Protein AF-A0A160FUL3-F1 (afdb_monomer_lite)

Foldseek 3Di:
DDDDPPPPDDPCLVPDPVNCVQDDPPDHDDDDDPPPDDDPPDPDDPCVCSVVVVVVVVVVD

Radius of gyration: 17.11 Å; chains: 1; bounding box: 31×23×46 Å

Sequence (61 aa):
MSHPPIGPLPAELQTHPGYRQVFKPGQLTFGFIMPLEGYPSSPFPTLHDHQRLARQADDAE

Structure (mmCIF, N/CA/C/O backbone):
data_AF-A0A160FUL3-F1
#
_entry.id   AF-A0A160FUL3-F1
#
loop_
_atom_site.group_PDB
_atom_site.id
_atom_site.type_symbol
_atom_site.label_atom_id
_atom_site.label_alt_id
_atom_site.label_comp_id
_atom_site.label_asym_id
_atom_site.label_entity_id
_atom_site.label_seq_id
_atom_site.pdbx_PDB_ins_code
_atom_site.Cartn_x
_atom_site.Cartn_y
_atom_site.Cartn_z
_atom_site.occupancy
_atom_site.B_iso_or_equiv
_atom_site.auth_seq_id
_atom_site.auth_comp_id
_atom_site.auth_asym_id
_atom_site.auth_atom_id
_atom_site.pdbx_PDB_model_num
ATOM 1 N N . MET A 1 1 ? 4.601 -10.727 28.645 1.00 41.41 1 MET A N 1
ATOM 2 C CA . MET A 1 1 ? 5.086 -9.331 28.605 1.00 41.41 1 MET A CA 1
ATOM 3 C C . MET A 1 1 ? 3.866 -8.427 28.563 1.00 41.41 1 MET A C 1
ATOM 5 O O . MET A 1 1 ? 3.113 -8.503 27.601 1.00 41.41 1 MET A O 1
ATOM 9 N N . SER A 1 2 ? 3.607 -7.674 29.633 1.00 51.81 2 SER A N 1
ATOM 10 C CA . SER A 1 2 ? 2.501 -6.711 29.672 1.00 51.81 2 SER A CA 1
ATOM 11 C C . SER A 1 2 ? 2.893 -5.521 28.806 1.00 51.81 2 SER A C 1
ATOM 13 O O . SER A 1 2 ? 3.795 -4.777 29.179 1.00 51.81 2 SER A O 1
ATOM 15 N N . HIS A 1 3 ? 2.266 -5.365 27.642 1.00 55.47 3 HIS A N 1
ATOM 16 C CA . HIS A 1 3 ? 2.368 -4.106 26.912 1.00 55.47 3 HIS A CA 1
ATOM 17 C C . HIS A 1 3 ? 1.752 -3.012 27.795 1.00 55.47 3 HIS A C 1
ATOM 19 O O . HIS A 1 3 ? 0.681 -3.249 28.366 1.00 55.47 3 HIS A O 1
ATOM 25 N N . PRO A 1 4 ? 2.400 -1.847 27.966 1.00 52.50 4 PRO A N 1
ATOM 26 C CA . PRO A 1 4 ? 1.718 -0.715 28.572 1.00 52.50 4 PRO A CA 1
ATOM 27 C C . PRO A 1 4 ? 0.457 -0.432 27.744 1.00 52.50 4 PRO A C 1
ATOM 29 O O . PRO A 1 4 ? 0.500 -0.589 26.518 1.00 52.50 4 PRO A O 1
ATOM 32 N N . PRO A 1 5 ? -0.672 -0.058 28.371 1.00 63.03 5 PRO A N 1
ATOM 33 C CA . PRO A 1 5 ? -1.822 0.379 27.606 1.00 63.03 5 PRO A CA 1
ATOM 34 C C . PRO A 1 5 ? -1.363 1.579 26.782 1.00 63.03 5 PRO A C 1
ATOM 36 O O . PRO A 1 5 ? -0.979 2.611 27.334 1.00 63.03 5 PRO A O 1
ATOM 39 N N . ILE A 1 6 ? -1.345 1.420 25.457 1.00 68.75 6 ILE A N 1
ATOM 40 C CA . ILE A 1 6 ? -1.327 2.569 24.559 1.00 68.75 6 ILE A CA 1
ATOM 41 C C . ILE A 1 6 ? -2.508 3.416 25.031 1.00 68.75 6 ILE A C 1
ATOM 43 O O . ILE A 1 6 ? -3.623 2.899 25.144 1.00 68.75 6 ILE A O 1
ATOM 47 N N . GLY A 1 7 ? -2.229 4.654 25.446 1.00 70.50 7 GLY A N 1
ATOM 48 C CA . GLY A 1 7 ? -3.240 5.556 25.990 1.00 70.50 7 GLY A CA 1
ATOM 49 C C . GLY A 1 7 ? -4.438 5.699 25.043 1.00 70.50 7 GLY A C 1
ATOM 50 O O . GLY A 1 7 ? -4.369 5.270 23.888 1.00 70.50 7 GLY A O 1
ATOM 51 N N . PRO A 1 8 ? -5.553 6.286 25.506 1.00 79.81 8 PRO A N 1
ATOM 52 C CA . PRO A 1 8 ? -6.726 6.460 24.657 1.00 79.81 8 PRO A CA 1
ATOM 53 C C . PRO A 1 8 ? -6.327 7.138 23.341 1.00 79.81 8 PRO A C 1
ATOM 55 O O . PRO A 1 8 ? -5.508 8.059 23.340 1.00 79.81 8 PRO A O 1
ATOM 58 N N . LEU A 1 9 ? -6.891 6.664 22.224 1.00 86.00 9 LEU A N 1
ATOM 59 C CA . LEU A 1 9 ? -6.650 7.275 20.919 1.00 86.00 9 LEU A CA 1
ATOM 60 C C . LEU A 1 9 ? -6.950 8.783 20.996 1.00 86.00 9 LEU A C 1
ATOM 62 O O . LEU A 1 9 ? -7.995 9.146 21.554 1.00 86.00 9 LEU A O 1
ATOM 66 N N . PRO A 1 10 ? -6.087 9.649 20.429 1.00 89.38 10 PRO A N 1
ATOM 67 C CA . PRO A 1 10 ? -6.378 11.072 20.274 1.00 89.38 10 PRO A CA 1
ATOM 68 C C . PRO A 1 10 ? -7.782 11.289 19.702 1.00 89.38 10 PRO A C 1
ATOM 70 O O . PRO A 1 10 ? -8.227 10.508 18.854 1.00 89.38 10 PRO A O 1
ATOM 73 N N . ALA A 1 11 ? -8.492 12.316 20.174 1.00 89.00 11 ALA A N 1
ATOM 74 C CA . ALA A 1 11 ? -9.897 12.553 19.825 1.00 89.00 11 ALA A CA 1
ATOM 75 C C . ALA A 1 11 ? -10.115 12.638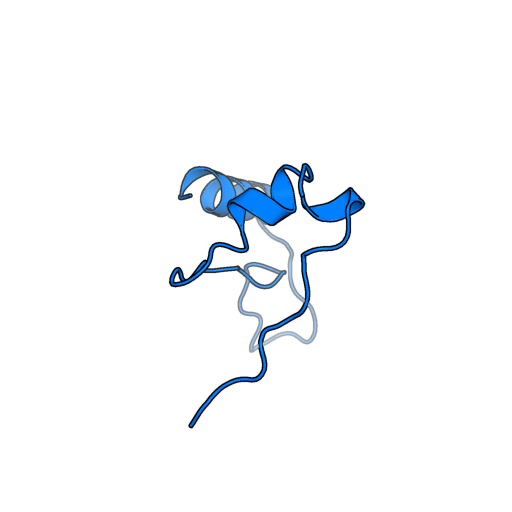 18.304 1.00 89.00 11 ALA A C 1
ATOM 77 O O . ALA A 1 11 ? -11.102 12.124 17.777 1.00 89.00 11 ALA A O 1
ATOM 78 N N . GLU A 1 12 ? -9.141 13.201 17.595 1.00 89.56 12 GLU A N 1
ATOM 79 C CA . GLU A 1 12 ? -9.112 13.345 16.144 1.00 89.56 12 GLU A CA 1
ATOM 80 C C . GLU A 1 12 ? -9.104 11.984 15.432 1.00 89.56 12 GLU A C 1
ATOM 82 O O . GLU A 1 12 ? -9.713 11.832 14.377 1.00 89.56 12 GLU A O 1
ATOM 87 N N . LEU A 1 13 ? -8.463 10.968 16.019 1.00 90.62 13 LEU A N 1
ATOM 88 C CA . LEU A 1 13 ? -8.363 9.624 15.442 1.00 90.62 13 LEU A CA 1
ATOM 89 C C . LEU A 1 13 ? -9.555 8.728 15.791 1.00 90.62 13 LEU A C 1
ATOM 91 O O . LEU A 1 13 ? -9.826 7.771 15.066 1.00 90.62 13 LEU A O 1
ATOM 95 N N . GLN A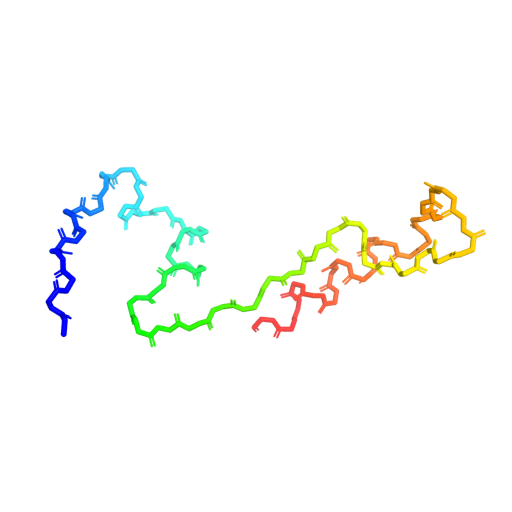 1 14 ? -10.310 9.040 16.850 1.00 88.19 14 GLN A N 1
ATOM 96 C CA . GLN A 1 14 ? -11.462 8.230 17.274 1.00 88.19 14 GLN A CA 1
ATOM 97 C C . GLN A 1 14 ? -12.552 8.140 16.192 1.00 88.19 14 GLN A C 1
ATOM 99 O O . GLN A 1 14 ? -13.235 7.116 16.078 1.00 88.19 14 GLN A O 1
ATOM 104 N N . THR A 1 15 ? -12.689 9.187 15.374 1.00 90.38 15 THR A N 1
ATOM 105 C CA . THR A 1 15 ? -13.669 9.273 14.278 1.00 90.38 15 THR A CA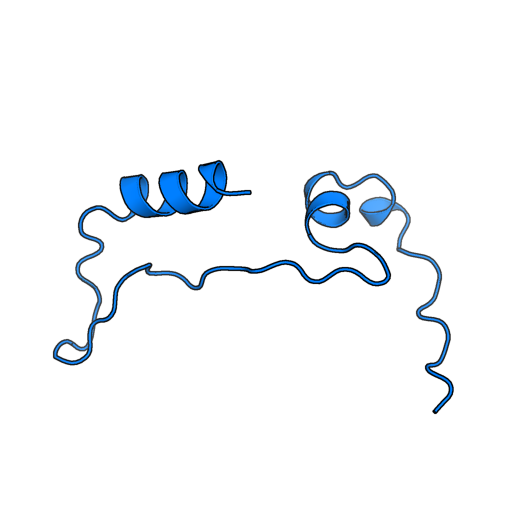 1
ATOM 106 C C . THR A 1 15 ? -13.033 9.292 12.884 1.00 90.38 15 THR A C 1
ATOM 108 O O . THR A 1 15 ? -13.758 9.346 11.894 1.00 90.38 15 THR A O 1
ATOM 111 N N . HIS A 1 16 ? -11.702 9.184 12.774 1.00 95.19 16 HIS A N 1
ATOM 112 C CA . HIS A 1 16 ? -11.008 9.285 11.489 1.00 95.19 16 HIS A CA 1
ATOM 113 C C . HIS A 1 16 ? -11.256 8.037 10.617 1.00 95.19 16 HIS A C 1
ATOM 115 O O . HIS A 1 16 ? -10.810 6.942 10.983 1.00 95.19 16 HIS A O 1
ATOM 121 N N . PRO A 1 17 ? -11.920 8.161 9.450 1.00 93.69 17 PRO A N 1
ATOM 122 C CA . PRO A 1 17 ? -12.384 7.010 8.673 1.00 93.69 17 PRO A CA 1
ATOM 123 C C . PRO A 1 17 ? -11.232 6.101 8.228 1.00 93.69 17 PRO A C 1
ATOM 125 O O . PRO A 1 17 ? -11.255 4.907 8.514 1.00 93.69 17 PRO A O 1
ATOM 128 N N . GLY A 1 18 ? -10.163 6.672 7.661 1.00 93.25 18 GLY A N 1
ATOM 129 C CA . GLY A 1 18 ? -8.999 5.887 7.232 1.00 93.25 18 GLY A CA 1
ATOM 130 C C . GLY A 1 18 ? -8.230 5.236 8.390 1.00 93.25 18 GLY A C 1
ATOM 131 O O . GLY A 1 18 ? -7.679 4.153 8.237 1.00 93.25 18 GLY A O 1
ATOM 132 N N . TYR A 1 19 ? -8.248 5.839 9.587 1.00 94.19 19 TYR A N 1
ATOM 133 C CA . TYR A 1 19 ? -7.544 5.264 10.742 1.00 94.19 19 TYR A CA 1
ATOM 134 C C . TYR A 1 19 ? -8.272 4.010 11.223 1.00 94.19 19 TYR A C 1
ATOM 136 O O . TYR A 1 19 ? -7.657 2.972 11.441 1.00 94.19 19 TYR A O 1
ATOM 144 N N . ARG A 1 20 ? -9.603 4.099 11.334 1.00 91.75 20 ARG A N 1
ATOM 145 C CA . ARG A 1 20 ? -10.468 2.997 11.771 1.00 91.75 20 ARG A CA 1
ATOM 146 C C . ARG A 1 20 ? -10.481 1.824 10.794 1.00 91.75 20 ARG A C 1
ATOM 148 O O . ARG A 1 20 ? -10.779 0.708 11.213 1.00 91.75 20 ARG A O 1
ATOM 155 N N . GLN A 1 21 ? -10.207 2.071 9.515 1.00 91.50 21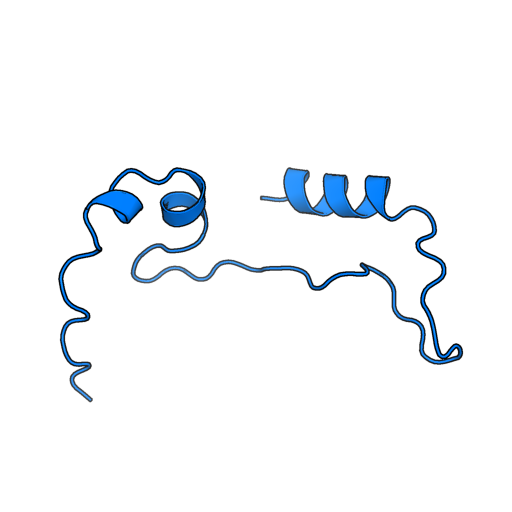 GLN A N 1
ATOM 156 C CA . GLN A 1 21 ? -10.101 1.030 8.494 1.00 91.50 21 GLN A CA 1
ATOM 157 C C . GLN A 1 21 ? -8.789 0.251 8.631 1.00 91.50 21 GLN A C 1
ATOM 159 O O . GLN A 1 21 ? -8.835 -0.974 8.717 1.00 91.50 21 GLN A O 1
ATOM 164 N N . VAL A 1 22 ? -7.661 0.962 8.754 1.00 93.88 22 VAL A N 1
ATOM 165 C CA . VAL A 1 22 ? -6.309 0.377 8.766 1.00 93.88 22 VAL A CA 1
ATOM 166 C C . VAL A 1 22 ? -5.896 -0.168 10.136 1.00 93.88 22 VAL A C 1
ATOM 168 O O . VAL A 1 22 ? -5.276 -1.227 10.210 1.00 93.88 22 VAL A O 1
ATOM 171 N N . PHE A 1 23 ? -6.224 0.522 11.231 1.00 91.50 23 PHE A N 1
ATOM 172 C CA . PHE A 1 23 ? -5.756 0.180 12.577 1.00 91.50 23 PHE A CA 1
ATOM 173 C C . PHE A 1 23 ? -6.911 -0.301 13.455 1.00 91.50 23 PHE A C 1
ATOM 175 O O . PHE A 1 23 ? -7.710 0.488 13.964 1.00 91.50 23 PHE A O 1
ATOM 182 N N . LYS A 1 24 ? -6.980 -1.619 13.668 1.00 88.56 24 LYS A N 1
ATOM 183 C CA . LYS A 1 24 ? -7.986 -2.270 14.518 1.00 88.56 24 LYS A CA 1
ATOM 184 C C . LYS A 1 24 ? -7.295 -3.173 15.548 1.00 88.56 24 LYS A C 1
ATOM 186 O O . LYS A 1 24 ? -6.428 -3.962 15.166 1.00 88.56 24 LYS A O 1
ATOM 191 N N . PRO A 1 25 ? -7.652 -3.097 16.845 1.00 87.12 25 PRO A N 1
ATOM 192 C CA . PRO A 1 25 ? -7.055 -3.953 17.868 1.00 87.12 25 PRO A CA 1
ATOM 193 C C . PRO A 1 25 ? -7.160 -5.443 17.517 1.00 87.12 25 PRO A C 1
ATOM 195 O O . PRO A 1 25 ? -8.245 -5.939 17.220 1.00 87.12 25 PRO A O 1
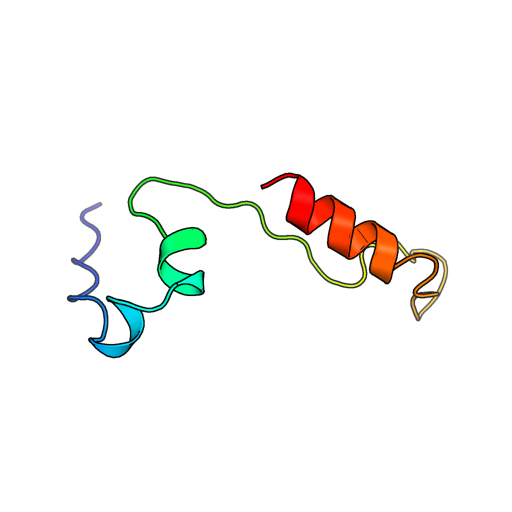ATOM 198 N N . GLY A 1 26 ? -6.027 -6.149 17.558 1.00 89.81 26 GLY A N 1
ATOM 199 C CA . GLY A 1 26 ? -5.958 -7.587 17.272 1.00 89.81 26 GLY A CA 1
ATOM 200 C C . GLY A 1 26 ? -6.086 -7.971 15.794 1.00 89.81 26 GLY A C 1
ATOM 201 O O . GLY A 1 26 ? -6.178 -9.160 15.504 1.00 89.81 26 GLY A O 1
ATOM 202 N N . GLN A 1 27 ? -6.088 -7.007 14.868 1.00 93.31 27 GLN A N 1
ATOM 203 C CA . GLN A 1 27 ? -6.125 -7.267 13.427 1.00 93.31 27 GLN A CA 1
ATOM 204 C C . GLN A 1 27 ? -4.838 -6.799 12.744 1.00 93.31 27 GLN A C 1
ATOM 206 O O . GLN A 1 27 ? -4.162 -5.883 13.214 1.00 93.31 27 GLN A O 1
ATOM 211 N N . LEU A 1 28 ? -4.521 -7.444 11.623 1.00 94.56 28 LEU A N 1
ATOM 212 C CA . LEU A 1 28 ? -3.423 -7.087 10.735 1.00 94.56 28 LEU A CA 1
ATOM 213 C C . LEU A 1 28 ? -4.005 -6.589 9.414 1.00 94.56 28 LEU A C 1
ATOM 215 O O . LEU A 1 28 ? -4.850 -7.260 8.827 1.00 94.56 28 LEU A O 1
ATOM 219 N N . THR A 1 29 ? -3.500 -5.456 8.944 1.00 95.00 29 THR A N 1
ATOM 220 C CA . THR A 1 29 ? -3.815 -4.904 7.624 1.00 95.00 29 THR A CA 1
ATOM 221 C C . THR A 1 29 ? -2.580 -5.026 6.741 1.00 95.00 29 THR A C 1
ATOM 223 O O . THR A 1 29 ? -1.467 -4.749 7.196 1.00 95.00 29 THR A O 1
ATOM 226 N N . PHE A 1 30 ? -2.762 -5.440 5.488 1.00 93.75 30 PHE A N 1
ATOM 227 C CA . PHE A 1 30 ? -1.694 -5.460 4.493 1.00 93.75 30 PHE A CA 1
ATOM 228 C C . PHE A 1 30 ? -1.681 -4.137 3.735 1.00 93.75 30 PHE A C 1
ATOM 230 O O . PHE A 1 30 ? -2.693 -3.728 3.182 1.00 93.75 30 PHE A O 1
ATOM 237 N N . GLY A 1 31 ? -0.529 -3.472 3.724 1.00 92.75 31 GLY A N 1
ATOM 238 C CA . GLY A 1 31 ? -0.293 -2.290 2.903 1.00 92.75 31 GLY A CA 1
ATOM 239 C C . GLY A 1 31 ? 0.648 -2.616 1.751 1.00 92.75 31 GLY A C 1
ATOM 240 O O . GLY A 1 31 ? 1.483 -3.518 1.856 1.00 92.75 31 GLY A O 1
ATOM 241 N N . PHE A 1 32 ? 0.546 -1.848 0.673 1.00 93.06 32 PHE A N 1
ATOM 242 C CA . PHE A 1 32 ? 1.482 -1.914 -0.440 1.00 93.06 32 PHE A CA 1
ATOM 243 C C . PHE A 1 32 ? 2.448 -0.725 -0.422 1.00 93.06 32 PHE A C 1
ATOM 245 O O . PHE A 1 32 ? 2.132 0.346 0.098 1.00 93.06 32 PHE A O 1
ATOM 252 N N . ILE A 1 33 ? 3.637 -0.911 -0.998 1.00 92.06 33 ILE A N 1
ATOM 253 C CA . ILE A 1 33 ? 4.657 0.136 -1.122 1.00 92.06 33 ILE A CA 1
ATOM 254 C C . ILE A 1 33 ? 4.699 0.606 -2.569 1.00 92.06 33 ILE A C 1
ATOM 256 O O . ILE A 1 33 ? 4.765 -0.209 -3.486 1.00 92.06 33 ILE A O 1
ATOM 260 N N . MET A 1 34 ? 4.681 1.926 -2.755 1.00 91.56 34 MET A N 1
ATOM 261 C CA . MET A 1 34 ? 4.788 2.538 -4.073 1.00 91.56 34 MET A CA 1
ATOM 262 C C . MET A 1 34 ? 6.253 2.721 -4.489 1.00 91.56 34 MET A C 1
ATOM 264 O O . MET A 1 34 ? 7.076 3.093 -3.648 1.00 91.56 34 MET A O 1
ATOM 268 N N . PRO A 1 35 ? 6.573 2.544 -5.782 1.00 93.19 35 PRO A N 1
ATOM 269 C CA . PRO A 1 35 ? 5.676 2.094 -6.853 1.00 93.19 35 PRO A CA 1
ATOM 270 C C . PRO A 1 35 ? 5.358 0.591 -6.749 1.00 93.19 35 PRO A C 1
ATOM 272 O O . PRO A 1 35 ? 6.197 -0.185 -6.300 1.00 93.19 35 PRO A O 1
ATOM 275 N N . LEU A 1 36 ? 4.175 0.173 -7.224 1.00 93.44 36 LEU A N 1
ATOM 276 C CA . LEU A 1 36 ? 3.786 -1.246 -7.366 1.00 93.44 36 LEU A CA 1
ATOM 277 C C . LEU A 1 36 ? 4.535 -1.933 -8.524 1.00 93.44 36 LEU A C 1
ATOM 279 O O . LEU A 1 36 ? 3.938 -2.507 -9.430 1.00 93.44 36 LEU A O 1
ATOM 283 N N . GLU A 1 37 ? 5.857 -1.820 -8.527 1.00 94.69 37 GLU A N 1
ATOM 284 C CA . GLU A 1 37 ? 6.738 -2.223 -9.614 1.00 94.69 37 GLU A CA 1
ATOM 285 C C . GLU A 1 37 ? 8.095 -2.632 -9.037 1.00 94.69 37 GLU A C 1
ATOM 287 O O . GLU A 1 37 ? 8.729 -1.874 -8.304 1.00 94.69 37 GLU A O 1
ATOM 292 N N . GLY A 1 38 ? 8.572 -3.823 -9.400 1.00 92.94 38 GLY A N 1
ATOM 293 C CA . GLY A 1 38 ? 9.960 -4.204 -9.165 1.00 92.94 38 GLY A CA 1
ATOM 294 C C . GLY A 1 38 ? 10.846 -3.675 -10.290 1.00 92.94 38 GLY A C 1
ATOM 295 O O . GLY A 1 38 ? 10.634 -4.031 -11.446 1.00 92.94 38 GLY A O 1
ATOM 296 N N . TYR A 1 39 ? 11.864 -2.880 -9.960 1.00 94.19 39 TYR A N 1
ATOM 297 C CA . TYR A 1 39 ? 12.791 -2.288 -10.935 1.00 94.19 39 TYR A CA 1
ATOM 298 C C . TYR A 1 39 ? 14.259 -2.717 -10.701 1.00 94.19 39 TYR A C 1
ATOM 300 O O . TYR A 1 39 ? 15.141 -1.874 -10.585 1.00 94.19 39 TYR A O 1
ATOM 308 N N . PRO A 1 40 ? 14.587 -4.026 -10.643 1.00 94.94 40 PRO A N 1
ATOM 309 C CA . PRO A 1 40 ? 15.934 -4.493 -10.277 1.00 94.94 40 PRO A CA 1
ATOM 310 C C . PRO A 1 40 ? 17.032 -4.112 -11.283 1.00 94.94 40 PRO A C 1
ATOM 312 O O . PRO A 1 40 ? 18.210 -4.104 -10.938 1.00 94.94 40 PRO A O 1
ATOM 315 N N . SER A 1 41 ? 16.662 -3.818 -12.530 1.00 96.00 41 SER A N 1
ATOM 316 C CA . SER A 1 41 ? 17.581 -3.483 -13.622 1.00 96.00 41 SER A CA 1
ATOM 317 C C . SER A 1 41 ? 17.635 -1.985 -13.949 1.00 96.00 41 SER A C 1
ATOM 319 O O . SER A 1 41 ? 18.239 -1.613 -14.952 1.00 96.00 41 SER A O 1
ATOM 321 N N . SER A 1 42 ? 16.988 -1.127 -13.153 1.00 95.19 42 SER A N 1
ATOM 322 C CA . SER A 1 42 ? 16.906 0.321 -13.383 1.00 95.19 42 SER A CA 1
ATOM 323 C C . SER A 1 42 ? 17.039 1.087 -12.063 1.00 95.19 42 SER A C 1
ATOM 325 O O . SER A 1 42 ? 16.557 0.615 -11.040 1.00 95.19 42 SER A O 1
ATOM 327 N N . PRO A 1 43 ? 17.649 2.285 -12.039 1.00 95.06 43 PRO A N 1
ATOM 328 C CA . PRO A 1 43 ? 17.677 3.112 -10.834 1.00 95.06 43 PRO A CA 1
ATOM 329 C C . PRO A 1 43 ? 16.344 3.826 -10.549 1.00 95.06 43 PRO A C 1
ATOM 331 O O . PRO A 1 43 ? 16.185 4.406 -9.477 1.00 95.06 43 PRO A O 1
ATOM 334 N N . PHE A 1 44 ? 15.396 3.808 -11.490 1.00 95.75 44 PHE A N 1
ATOM 335 C CA . PHE A 1 44 ? 14.082 4.440 -11.355 1.00 95.75 44 PHE A CA 1
ATOM 336 C C . PHE A 1 44 ? 12.962 3.553 -11.925 1.00 95.75 44 PHE A C 1
ATOM 338 O O . PHE A 1 44 ? 13.205 2.796 -12.873 1.00 95.75 44 PHE A O 1
ATOM 345 N N . PRO A 1 45 ? 11.737 3.649 -11.375 1.00 95.75 45 PRO A N 1
ATOM 346 C CA . PRO A 1 45 ? 10.581 2.925 -11.891 1.00 95.75 45 PRO A CA 1
ATOM 347 C C . PRO A 1 45 ? 10.098 3.506 -13.218 1.00 95.75 45 PRO A C 1
ATOM 349 O O . PRO A 1 45 ? 10.341 4.675 -13.530 1.00 95.75 45 PRO A O 1
ATOM 352 N N . THR A 1 46 ? 9.358 2.705 -13.979 1.00 95.25 46 THR A N 1
ATOM 353 C CA . THR A 1 46 ? 8.678 3.182 -15.189 1.00 95.25 46 THR A CA 1
ATOM 354 C C . THR A 1 46 ? 7.342 3.846 -14.872 1.00 95.25 46 THR A C 1
ATOM 356 O O . THR A 1 46 ? 6.870 4.666 -15.658 1.00 95.25 46 THR A O 1
ATOM 359 N N . LEU A 1 47 ? 6.728 3.496 -13.733 1.00 95.38 47 LEU A N 1
ATOM 360 C CA . LEU A 1 47 ? 5.355 3.859 -13.359 1.00 95.38 47 LEU A CA 1
ATOM 361 C C . LEU A 1 47 ? 4.303 3.367 -14.364 1.00 95.38 47 LEU A C 1
ATOM 363 O O . LEU A 1 47 ? 3.158 3.833 -14.35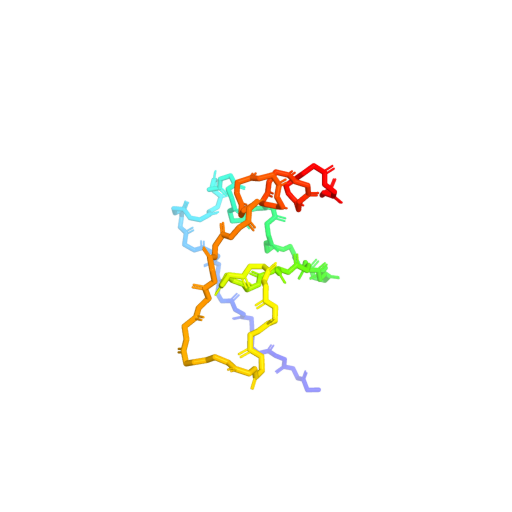4 1.00 95.38 47 LEU A O 1
ATOM 367 N N . HIS A 1 48 ? 4.671 2.416 -15.223 1.00 95.06 48 HIS A N 1
ATOM 368 C CA . HIS A 1 48 ? 3.759 1.817 -16.179 1.00 95.06 48 HIS A CA 1
ATOM 369 C C . HIS A 1 48 ? 2.571 1.190 -15.438 1.00 95.06 48 HIS A C 1
ATOM 371 O O . HIS A 1 48 ? 2.745 0.469 -14.458 1.00 95.06 48 HIS A O 1
ATOM 377 N N . ASP A 1 49 ? 1.350 1.478 -15.895 1.00 93.69 49 ASP A N 1
ATOM 378 C CA . ASP A 1 49 ? 0.098 0.980 -15.307 1.00 93.69 49 ASP A CA 1
ATOM 379 C C . ASP A 1 49 ? -0.139 1.295 -13.820 1.00 93.69 49 ASP A C 1
ATOM 381 O O . ASP A 1 49 ? -1.067 0.757 -13.210 1.00 93.69 49 ASP A O 1
ATOM 385 N N . HIS A 1 50 ? 0.626 2.203 -13.221 1.00 93.94 50 HIS A N 1
ATOM 386 C CA . HIS A 1 50 ? 0.591 2.429 -11.778 1.00 93.94 50 HIS A CA 1
ATOM 387 C C . HIS A 1 50 ? -0.807 2.797 -11.244 1.00 93.94 50 HIS A C 1
ATOM 389 O O . HIS A 1 50 ? -1.223 2.308 -10.199 1.00 93.94 50 HIS A O 1
ATOM 395 N N . GLN A 1 51 ? -1.590 3.582 -11.995 1.00 95.06 51 GLN A N 1
ATOM 396 C CA . GLN A 1 51 ? -2.976 3.915 -11.632 1.00 95.06 51 GLN A CA 1
ATOM 397 C C . GLN A 1 51 ? -3.904 2.687 -11.657 1.00 95.06 51 GLN A C 1
ATOM 399 O O . GLN A 1 51 ? -4.846 2.587 -10.873 1.00 95.06 51 GLN A O 1
ATOM 404 N N . ARG A 1 52 ? -3.691 1.760 -12.599 1.00 96.69 52 ARG A N 1
ATOM 405 C CA . ARG A 1 52 ? -4.465 0.516 -12.688 1.00 96.69 52 ARG A CA 1
ATOM 406 C C . ARG A 1 52 ? -4.114 -0.404 -11.521 1.00 96.69 52 ARG A C 1
ATOM 408 O O . ARG A 1 52 ? -5.026 -0.936 -10.904 1.00 96.69 52 ARG A O 1
ATOM 415 N N . LEU A 1 53 ? -2.827 -0.550 -11.211 1.00 95.44 53 LEU A N 1
ATOM 416 C CA . LEU A 1 53 ? -2.358 -1.378 -10.099 1.00 95.44 53 LEU A CA 1
ATOM 417 C C . LEU A 1 53 ? -2.807 -0.825 -8.740 1.00 95.44 53 LEU A C 1
ATOM 419 O O . LEU A 1 53 ? -3.254 -1.598 -7.904 1.00 95.44 53 LEU A O 1
ATOM 423 N N . ALA A 1 54 ? -2.764 0.498 -8.545 1.00 94.75 54 ALA A N 1
ATOM 424 C CA . ALA A 1 54 ? -3.260 1.129 -7.321 1.00 94.75 54 ALA A CA 1
ATOM 425 C C . ALA A 1 54 ? -4.750 0.829 -7.099 1.00 94.75 54 ALA A C 1
ATOM 427 O O . ALA A 1 54 ? -5.121 0.353 -6.036 1.00 94.75 54 ALA A O 1
ATOM 428 N N . ARG A 1 55 ? -5.583 0.980 -8.140 1.00 95.62 55 ARG A N 1
ATOM 429 C CA . ARG A 1 55 ? -7.009 0.616 -8.060 1.00 95.62 55 ARG A CA 1
ATOM 430 C C . ARG A 1 55 ? -7.235 -0.854 -7.731 1.00 95.62 55 ARG A C 1
ATOM 432 O O . ARG A 1 55 ? -8.106 -1.165 -6.941 1.00 95.62 55 ARG A O 1
ATOM 439 N N . GLN A 1 56 ? -6.444 -1.756 -8.312 1.00 95.12 56 GLN A N 1
ATOM 440 C CA . GLN A 1 56 ? -6.551 -3.181 -7.990 1.00 95.12 56 GLN A CA 1
ATOM 441 C C . GLN A 1 56 ? -6.206 -3.484 -6.528 1.00 95.12 56 GLN A C 1
ATOM 443 O O . GLN A 1 56 ? -6.775 -4.414 -5.969 1.00 95.12 56 GLN A O 1
ATOM 448 N N . ALA A 1 57 ? -5.281 -2.731 -5.927 1.00 93.75 57 ALA A N 1
ATOM 449 C CA . ALA A 1 57 ? -4.980 -2.844 -4.505 1.00 93.75 57 ALA A CA 1
ATOM 450 C C . ALA A 1 57 ? -6.137 -2.315 -3.642 1.00 93.75 57 ALA A C 1
ATOM 452 O O . ALA A 1 57 ? -6.510 -2.988 -2.688 1.00 93.75 57 ALA A O 1
ATOM 453 N N . ASP A 1 58 ? -6.731 -1.176 -4.017 1.00 92.06 58 ASP A N 1
ATOM 454 C CA . ASP A 1 58 ? -7.888 -0.594 -3.320 1.00 92.06 58 ASP A CA 1
ATOM 455 C C . ASP A 1 58 ? -9.128 -1.513 -3.390 1.00 92.06 58 ASP A C 1
ATOM 457 O O . ASP A 1 58 ? -9.839 -1.681 -2.405 1.00 92.06 58 ASP A O 1
ATOM 461 N N . ASP A 1 59 ? -9.378 -2.136 -4.547 1.00 94.25 59 ASP A N 1
ATOM 462 C CA . ASP A 1 59 ? -10.535 -3.016 -4.779 1.00 94.25 59 ASP A CA 1
ATOM 463 C C . ASP A 1 59 ? -10.407 -4.390 -4.090 1.00 94.25 59 ASP A C 1
ATOM 465 O O . ASP A 1 59 ? -11.391 -5.127 -3.996 1.00 94.25 59 ASP A O 1
ATOM 469 N N . ALA A 1 60 ? -9.200 -4.774 -3.663 1.00 85.25 60 ALA A N 1
ATOM 470 C CA . ALA A 1 60 ? -8.925 -6.059 -3.018 1.00 85.25 60 ALA A CA 1
ATOM 471 C C . ALA A 1 60 ? -9.079 -6.031 -1.483 1.00 85.25 60 ALA A C 1
ATOM 473 O O . ALA A 1 60 ? -8.848 -7.067 -0.849 1.00 85.25 60 ALA A O 1
ATOM 474 N N . GLU A 1 61 ? -9.423 -4.873 -0.900 1.00 67.62 61 GLU A N 1
ATOM 475 C CA . GLU A 1 61 ? -9.700 -4.700 0.538 1.00 67.62 61 GLU A CA 1
ATOM 476 C C . GLU A 1 61 ? -10.962 -5.423 1.042 1.00 67.62 61 GLU A C 1
ATOM 478 O O . GLU A 1 61 ? -11.959 -5.554 0.293 1.00 67.62 61 GLU A O 1
#

pLDDT: mean 88.25, std 12.29, range [41.41, 96.69]

Secondary structure (DSSP, 8-state):
-----PPPPPHHHHS-HHHHHH--TT-------SSSS--TT-SS---TTHHHHHHHHHTT-

Organism: NCBI:txid1417228